Protein AF-A0A6A6VXD1-F1 (afdb_monomer)

Sequence (154 aa):
MGCILSEAVTWIMLGSKGIKQFRRLRSRAHVMSPTRSSSIIGGLTPSSLVGHMFHDGEKVSRLVILWHQHLRGIMQVCDTVTIRILDIVDMSLLVDMKSRISAQELLKRMDHAIGEPEHDDDVTLGAYDELESLLEEDQSENSDTEEFIVIDIE

Nearest PDB structures (foldseek):
  7e5b-assembly2_C  TM=2.463E-01  e=9.471E+00  Homo sapiens
  8vwj-assembly1_g  TM=1.627E-01  e=8.949E+00  Autographa californica multiple nucleopolyhedrovirus

Organism: NCBI:txid470096

Mean predicted aligned error: 14.57 Å

Structure (mmCIF, N/CA/C/O backbone):
data_AF-A0A6A6VXD1-F1
#
_entry.id   AF-A0A6A6VXD1-F1
#
loop_
_atom_site.group_PDB
_atom_site.id
_atom_site.type_symbol
_atom_site.label_atom_id
_atom_site.label_alt_id
_atom_site.label_comp_id
_atom_site.label_asym_id
_atom_site.label_entity_id
_atom_site.label_seq_id
_atom_site.pdbx_PDB_ins_code
_atom_site.Cartn_x
_atom_site.Cartn_y
_atom_site.Cartn_z
_atom_site.occupancy
_atom_site.B_iso_or_equiv
_atom_site.auth_seq_id
_atom_site.auth_comp_id
_atom_site.auth_asym_id
_atom_site.auth_atom_id
_atom_site.pdbx_PDB_model_num
ATOM 1 N N . MET A 1 1 ? 5.564 5.614 -6.002 1.00 74.62 1 MET A N 1
ATOM 2 C CA . MET A 1 1 ? 4.244 5.794 -5.359 1.00 74.62 1 MET A CA 1
ATOM 3 C C . MET A 1 1 ? 3.667 4.492 -4.822 1.00 74.62 1 MET A C 1
ATOM 5 O O . MET A 1 1 ? 3.492 4.428 -3.616 1.00 74.62 1 MET A O 1
ATOM 9 N N . GLY A 1 2 ? 3.476 3.440 -5.637 1.00 83.69 2 GLY A N 1
ATOM 10 C CA . GLY A 1 2 ? 2.920 2.156 -5.162 1.00 83.69 2 GLY A CA 1
ATOM 11 C C . GLY A 1 2 ? 3.587 1.597 -3.896 1.00 83.69 2 GLY A C 1
ATOM 12 O O . GLY A 1 2 ? 2.889 1.247 -2.953 1.00 83.69 2 GLY A O 1
ATOM 13 N N . CYS A 1 3 ? 4.925 1.628 -3.808 1.00 84.06 3 CYS A N 1
ATOM 14 C CA . CYS A 1 3 ? 5.652 1.172 -2.614 1.00 84.06 3 CYS A CA 1
ATOM 15 C C . CYS A 1 3 ? 5.308 1.933 -1.331 1.00 84.06 3 CYS A C 1
ATOM 17 O O . CYS A 1 3 ? 5.174 1.321 -0.278 1.00 84.06 3 CYS A O 1
ATOM 19 N N . ILE A 1 4 ? 5.176 3.256 -1.428 1.00 87.75 4 ILE A N 1
ATOM 20 C CA . ILE A 1 4 ? 4.909 4.122 -0.275 1.00 87.75 4 ILE A CA 1
ATOM 21 C C . ILE A 1 4 ? 3.481 3.889 0.207 1.00 87.75 4 ILE A C 1
ATOM 23 O O . ILE A 1 4 ? 3.272 3.667 1.391 1.00 87.75 4 ILE A O 1
ATOM 27 N N . LEU A 1 5 ? 2.516 3.859 -0.716 1.00 91.50 5 LEU A N 1
ATOM 28 C CA . LEU A 1 5 ? 1.114 3.622 -0.372 1.00 91.50 5 LEU A CA 1
ATOM 29 C C . LEU A 1 5 ? 0.891 2.210 0.185 1.00 91.50 5 LEU A C 1
ATOM 31 O O . LEU A 1 5 ? 0.137 2.042 1.130 1.00 91.50 5 LEU A O 1
ATOM 35 N N . SER A 1 6 ? 1.612 1.208 -0.319 1.00 91.81 6 SER A N 1
ATOM 36 C CA . SER A 1 6 ? 1.540 -0.157 0.227 1.00 91.81 6 SER A CA 1
ATOM 37 C C . SER A 1 6 ? 2.118 -0.247 1.640 1.00 91.81 6 SER A C 1
ATOM 39 O O . SER A 1 6 ? 1.597 -0.983 2.476 1.00 91.81 6 SER A O 1
ATOM 41 N N . GLU A 1 7 ? 3.185 0.508 1.934 1.00 92.56 7 GLU A N 1
ATOM 42 C CA . GLU A 1 7 ? 3.668 0.664 3.309 1.00 92.56 7 GLU A CA 1
ATOM 43 C C . GLU A 1 7 ? 2.642 1.415 4.165 1.00 92.56 7 GLU A C 1
ATOM 45 O O . GLU A 1 7 ? 2.321 0.937 5.242 1.00 92.56 7 GLU A O 1
ATOM 50 N N . ALA A 1 8 ? 2.060 2.516 3.689 1.00 93.50 8 ALA A N 1
ATOM 51 C CA . ALA A 1 8 ? 1.039 3.250 4.437 1.00 93.50 8 ALA A CA 1
ATOM 52 C C . ALA A 1 8 ? -0.158 2.359 4.809 1.00 93.50 8 ALA A C 1
ATOM 54 O O . ALA A 1 8 ? -0.476 2.241 5.990 1.00 93.50 8 ALA A O 1
ATOM 55 N N . VAL A 1 9 ? -0.742 1.644 3.840 1.00 93.69 9 VAL A N 1
ATOM 56 C CA . VAL A 1 9 ? -1.842 0.695 4.089 1.00 93.69 9 VAL A CA 1
ATOM 57 C C . VAL A 1 9 ? -1.408 -0.393 5.073 1.00 93.69 9 VAL A C 1
ATOM 59 O O . VAL A 1 9 ? -2.112 -0.683 6.033 1.00 93.69 9 VAL A O 1
ATOM 62 N N . THR A 1 10 ? -0.210 -0.961 4.904 1.00 94.56 10 THR A N 1
ATOM 63 C CA . THR A 1 10 ? 0.301 -1.972 5.844 1.00 94.56 10 THR A CA 1
ATOM 64 C C . THR A 1 10 ? 0.432 -1.421 7.267 1.00 94.56 10 THR A C 1
ATOM 66 O O . THR A 1 10 ? 0.145 -2.137 8.225 1.00 94.56 10 THR A O 1
ATOM 69 N N . TRP A 1 11 ? 0.886 -0.177 7.428 1.00 94.94 11 TRP A N 1
ATOM 70 C CA . TRP A 1 11 ? 1.001 0.453 8.741 1.00 94.94 11 TRP A CA 1
ATOM 71 C C . TRP A 1 11 ? -0.369 0.691 9.370 1.00 94.94 11 TRP A C 1
ATOM 73 O O . TRP A 1 11 ? -0.542 0.352 10.536 1.00 94.94 11 TRP A O 1
ATOM 83 N N . ILE A 1 12 ? -1.328 1.220 8.605 1.00 92.81 12 ILE A N 1
ATOM 84 C CA . ILE A 1 12 ? -2.699 1.459 9.077 1.00 92.81 12 ILE A CA 1
ATOM 85 C C . ILE A 1 12 ? -3.311 0.156 9.603 1.00 92.81 12 ILE A C 1
ATOM 87 O O . ILE A 1 12 ? -3.861 0.125 10.697 1.00 92.81 12 ILE A O 1
ATOM 91 N N . MET A 1 13 ? -3.137 -0.944 8.869 1.00 91.50 13 MET A N 1
ATOM 92 C CA . MET A 1 13 ? -3.787 -2.213 9.195 1.00 91.50 13 MET A CA 1
ATOM 93 C C . MET A 1 13 ? -3.075 -3.060 10.252 1.00 91.50 13 MET A C 1
ATOM 95 O O . MET A 1 13 ? -3.711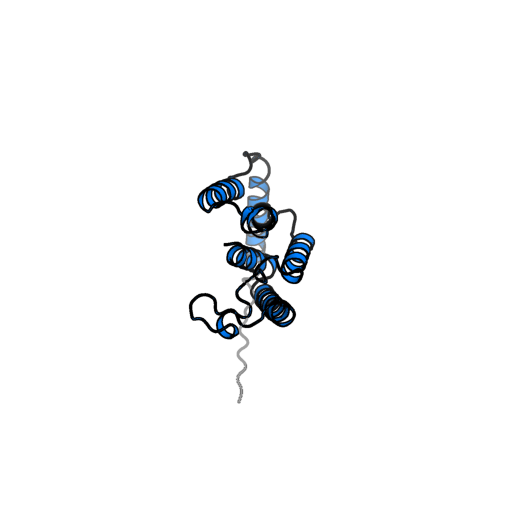 -3.733 11.056 1.00 91.50 13 MET A O 1
ATOM 99 N N . LEU A 1 14 ? -1.744 -3.116 10.200 1.00 93.31 14 LEU A N 1
ATOM 100 C CA . LEU A 1 14 ? -0.939 -4.089 10.951 1.00 93.31 14 LEU A CA 1
ATOM 101 C C . LEU A 1 14 ? 0.119 -3.425 11.845 1.00 93.31 14 LEU A C 1
ATOM 103 O O . LEU A 1 14 ? 0.922 -4.109 12.498 1.00 93.31 14 LEU A O 1
ATOM 107 N N . GLY A 1 15 ? 0.169 -2.093 11.847 1.00 93.62 15 GLY A N 1
ATOM 108 C CA . GLY A 1 15 ? 1.110 -1.298 12.619 1.00 93.62 15 GLY A CA 1
ATOM 109 C C . GLY A 1 15 ? 2.578 -1.593 12.303 1.00 93.62 15 GLY A C 1
ATOM 110 O O . GLY A 1 15 ? 2.975 -2.103 11.248 1.00 93.62 15 GLY A O 1
ATOM 111 N N . SER A 1 16 ? 3.430 -1.294 13.281 1.00 94.75 16 SER A N 1
ATOM 112 C CA . SER A 1 16 ? 4.885 -1.423 13.150 1.00 94.75 16 SER A CA 1
ATOM 113 C C . SER A 1 16 ? 5.361 -2.861 12.920 1.00 94.75 16 SER A C 1
ATOM 115 O O . SER A 1 16 ? 6.356 -3.085 12.220 1.00 94.75 16 SER A O 1
ATOM 117 N N . LYS A 1 17 ? 4.655 -3.851 13.482 1.00 94.75 17 LYS A N 1
ATOM 118 C CA . LYS A 1 17 ? 4.952 -5.274 13.272 1.00 94.75 17 LYS A CA 1
ATOM 119 C C . LYS A 1 17 ? 4.695 -5.666 11.816 1.00 94.75 17 LYS A C 1
ATOM 121 O O . LYS A 1 17 ? 5.576 -6.283 11.211 1.00 94.75 17 LYS A O 1
ATOM 126 N N . GLY A 1 18 ? 3.568 -5.238 11.243 1.00 94.12 18 GLY A N 1
ATOM 127 C CA . GLY A 1 18 ? 3.239 -5.443 9.832 1.00 94.12 18 GLY A CA 1
ATOM 128 C C . GLY A 1 18 ? 4.294 -4.881 8.887 1.00 94.12 18 GLY A C 1
ATOM 129 O O . GLY A 1 18 ? 4.779 -5.593 8.011 1.00 94.12 18 GLY A O 1
ATOM 130 N N . ILE A 1 19 ? 4.759 -3.649 9.122 1.00 94.00 19 ILE A N 1
ATOM 131 C CA . ILE A 1 19 ? 5.825 -3.050 8.298 1.00 94.00 19 ILE A CA 1
ATOM 132 C C . ILE A 1 19 ? 7.116 -3.860 8.329 1.00 94.00 19 ILE A C 1
ATOM 134 O O . ILE A 1 19 ? 7.734 -4.082 7.284 1.00 94.00 19 ILE A O 1
ATOM 138 N N . LYS A 1 20 ? 7.541 -4.330 9.507 1.00 93.31 20 LYS A N 1
ATOM 139 C CA . LYS A 1 20 ? 8.748 -5.164 9.617 1.00 93.31 20 LYS A CA 1
ATOM 140 C C . LYS A 1 20 ? 8.600 -6.455 8.809 1.00 93.31 20 LYS A C 1
ATOM 142 O O . LYS A 1 20 ? 9.547 -6.858 8.133 1.00 93.31 20 LYS A O 1
ATOM 147 N N . GLN A 1 21 ? 7.430 -7.090 8.860 1.00 92.75 21 GLN A N 1
ATOM 148 C CA . GLN A 1 21 ? 7.138 -8.299 8.086 1.00 92.75 21 GLN A CA 1
ATOM 149 C C . GLN A 1 21 ? 7.124 -8.013 6.582 1.00 92.75 21 GLN A C 1
ATOM 151 O O . GLN A 1 21 ? 7.813 -8.700 5.826 1.00 92.75 21 GLN A O 1
ATOM 156 N N . PHE A 1 22 ? 6.438 -6.951 6.161 1.00 90.56 22 PHE A N 1
ATOM 157 C CA . PHE A 1 22 ? 6.352 -6.557 4.761 1.00 90.56 22 PHE A CA 1
ATOM 158 C C . PHE A 1 22 ? 7.724 -6.239 4.161 1.00 90.56 22 PHE A C 1
ATOM 160 O O . PHE A 1 22 ? 8.076 -6.740 3.092 1.00 90.56 22 PHE A O 1
ATOM 167 N N . ARG A 1 23 ? 8.559 -5.475 4.877 1.00 88.94 23 ARG A N 1
ATOM 168 C CA . ARG A 1 23 ? 9.936 -5.170 4.453 1.00 88.94 23 ARG A CA 1
ATOM 169 C C . ARG A 1 23 ? 10.783 -6.434 4.307 1.00 88.94 23 ARG A C 1
ATOM 171 O O . ARG A 1 23 ? 11.451 -6.592 3.290 1.00 88.94 23 ARG A O 1
ATOM 178 N N . ARG A 1 24 ? 10.703 -7.374 5.259 1.00 87.69 24 ARG A N 1
ATOM 179 C CA . ARG A 1 24 ? 11.399 -8.674 5.158 1.00 87.69 24 ARG A CA 1
ATOM 180 C C . ARG A 1 24 ? 10.934 -9.477 3.945 1.00 87.69 24 ARG A C 1
ATOM 182 O O . ARG A 1 24 ? 11.762 -10.038 3.230 1.00 87.69 24 ARG A O 1
ATOM 189 N N . LEU A 1 25 ? 9.626 -9.528 3.705 1.00 86.00 25 LEU A N 1
ATOM 190 C CA . LEU A 1 25 ? 9.041 -10.222 2.560 1.00 86.00 25 LEU A CA 1
ATOM 191 C C . LEU A 1 25 ? 9.542 -9.629 1.236 1.00 86.00 25 LEU A C 1
ATOM 193 O O . LEU A 1 25 ? 9.951 -10.380 0.351 1.00 86.00 25 LEU A O 1
ATOM 197 N N . ARG A 1 26 ? 9.613 -8.300 1.128 1.00 80.69 26 ARG A N 1
ATOM 198 C CA . ARG A 1 26 ? 10.175 -7.612 -0.046 1.00 80.69 26 ARG A CA 1
ATOM 199 C C . ARG A 1 26 ? 11.660 -7.900 -0.252 1.00 80.69 26 ARG A C 1
ATOM 201 O O . ARG A 1 26 ? 12.084 -8.132 -1.381 1.00 80.69 26 ARG A O 1
ATOM 208 N N . SER A 1 27 ? 12.457 -7.916 0.816 1.00 79.00 27 SER A N 1
ATOM 209 C CA . SER A 1 27 ? 13.874 -8.287 0.718 1.00 79.00 27 SER A CA 1
ATOM 210 C C . SER A 1 27 ? 14.035 -9.716 0.192 1.00 79.00 27 SER A C 1
ATOM 212 O O . SER A 1 27 ? 14.853 -9.955 -0.693 1.00 79.00 27 SER A O 1
ATOM 214 N N . ARG A 1 28 ? 13.208 -10.660 0.664 1.00 76.56 28 ARG A N 1
ATOM 215 C CA . ARG A 1 28 ? 13.218 -12.054 0.183 1.00 76.56 28 ARG A CA 1
ATOM 216 C C . ARG A 1 28 ? 12.782 -12.169 -1.275 1.00 76.56 28 ARG A C 1
ATOM 218 O O . ARG A 1 28 ? 13.428 -12.877 -2.039 1.00 76.56 28 ARG A O 1
ATOM 225 N N . ALA A 1 29 ? 11.736 -11.444 -1.667 1.00 70.75 29 ALA A N 1
ATOM 226 C CA . ALA A 1 29 ? 11.287 -11.369 -3.053 1.00 70.75 29 ALA A CA 1
ATOM 227 C C . ALA A 1 29 ? 12.409 -10.964 -4.014 1.00 70.75 29 ALA A C 1
ATOM 229 O O . ALA A 1 29 ? 12.524 -11.522 -5.101 1.00 70.75 29 ALA A O 1
ATOM 230 N N . HIS A 1 30 ? 13.243 -10.014 -3.593 1.00 66.25 30 HIS A N 1
ATOM 231 C CA . HIS A 1 30 ?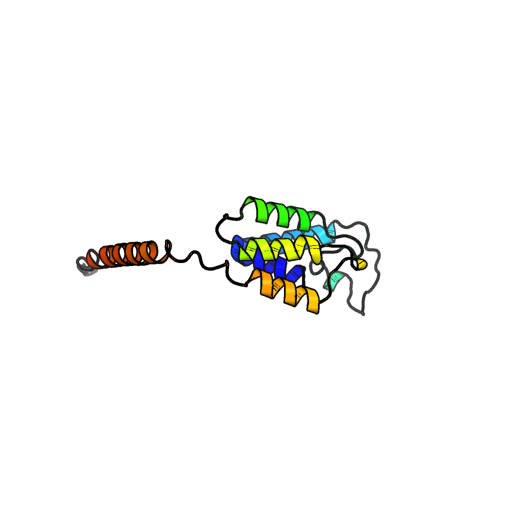 14.356 -9.528 -4.395 1.00 66.25 30 HIS A CA 1
ATOM 232 C C . HIS A 1 30 ? 15.485 -10.563 -4.525 1.00 66.25 30 HIS A C 1
ATOM 234 O O . HIS A 1 30 ? 16.078 -10.681 -5.591 1.00 66.25 30 HIS A O 1
ATOM 240 N N . VAL A 1 31 ? 15.780 -11.325 -3.467 1.00 64.31 31 VAL A N 1
ATOM 241 C CA . VAL A 1 31 ? 16.806 -12.389 -3.494 1.00 64.31 31 VAL A CA 1
ATOM 242 C C . VAL A 1 31 ? 16.382 -13.566 -4.378 1.00 64.31 31 VAL A C 1
ATOM 244 O O . VAL A 1 31 ? 17.222 -14.205 -4.998 1.00 64.31 31 VAL A O 1
ATOM 247 N N . MET A 1 32 ? 15.082 -13.851 -4.450 1.00 59.59 32 MET A N 1
ATOM 248 C CA . MET A 1 32 ? 14.550 -15.003 -5.184 1.00 59.59 32 MET A CA 1
ATOM 249 C C . MET A 1 32 ? 14.268 -14.726 -6.669 1.00 59.59 32 MET A C 1
ATOM 251 O O . MET A 1 32 ? 13.806 -15.631 -7.360 1.00 59.59 32 MET A O 1
ATOM 255 N N . SER A 1 33 ? 14.507 -13.507 -7.168 1.00 59.34 33 SER A N 1
ATOM 256 C CA . SER A 1 33 ? 14.239 -13.175 -8.571 1.00 59.34 33 SER A CA 1
ATOM 257 C C . SER A 1 33 ? 15.384 -13.643 -9.488 1.00 59.34 33 SER A C 1
ATOM 259 O O . SER A 1 33 ? 16.506 -13.153 -9.344 1.00 59.34 33 SER A O 1
ATOM 261 N N . PRO A 1 34 ? 15.136 -14.557 -10.447 1.00 52.97 34 PRO A N 1
ATOM 262 C CA . PRO A 1 34 ? 16.174 -15.127 -11.311 1.00 52.97 34 PRO A CA 1
ATOM 263 C C . PRO A 1 34 ? 16.677 -14.173 -12.412 1.00 52.97 34 PRO A C 1
ATOM 265 O O . PRO A 1 34 ? 17.612 -14.514 -13.131 1.00 52.97 34 PRO A O 1
ATOM 268 N N . THR A 1 35 ? 16.078 -12.989 -12.578 1.00 53.28 35 THR A N 1
ATOM 269 C CA . THR A 1 35 ? 16.268 -12.120 -13.757 1.00 53.28 35 THR A CA 1
ATOM 270 C C . THR A 1 35 ? 17.288 -10.991 -13.604 1.00 53.28 35 THR A C 1
ATOM 272 O O . THR A 1 35 ? 17.416 -10.175 -14.515 1.00 53.28 35 THR A O 1
ATOM 275 N N . ARG A 1 36 ? 18.074 -10.916 -12.521 1.00 53.44 36 ARG A N 1
ATOM 276 C CA . ARG A 1 36 ? 19.080 -9.843 -12.378 1.00 53.44 36 ARG A CA 1
ATOM 277 C C . ARG A 1 36 ? 20.518 -10.329 -12.518 1.00 53.44 36 ARG A C 1
ATOM 279 O O . ARG A 1 36 ? 21.258 -10.441 -11.546 1.00 53.44 36 ARG A O 1
ATOM 286 N N . SER A 1 37 ? 20.909 -10.491 -13.784 1.00 45.62 37 SER A N 1
ATOM 287 C CA . SER A 1 37 ? 22.247 -10.112 -14.250 1.00 45.62 37 SER A CA 1
ATOM 288 C C . SER A 1 37 ? 22.521 -8.643 -13.917 1.00 45.62 37 SER A C 1
ATOM 290 O O . SER A 1 37 ? 21.623 -7.803 -13.914 1.00 45.62 37 SER A O 1
ATOM 292 N N . SER A 1 38 ? 23.783 -8.356 -13.634 1.00 44.81 38 SER A N 1
ATOM 293 C CA . SER A 1 38 ? 24.384 -7.113 -13.151 1.00 44.81 38 SER A CA 1
ATOM 294 C C . SER A 1 38 ? 24.191 -5.873 -14.044 1.00 44.81 38 SER A C 1
ATOM 296 O O . SER A 1 38 ? 25.166 -5.280 -14.497 1.00 44.81 38 SER A O 1
ATOM 298 N N . SER A 1 39 ? 22.965 -5.430 -14.313 1.00 45.12 39 SER A N 1
ATOM 299 C CA . SER A 1 39 ? 22.726 -4.144 -14.978 1.00 45.12 39 SER A CA 1
ATOM 300 C C . SER A 1 39 ? 22.627 -3.025 -13.937 1.00 45.12 39 SER A C 1
ATOM 302 O O . SER A 1 39 ? 21.637 -2.912 -13.212 1.00 45.12 39 SER A O 1
ATOM 304 N N . ILE A 1 40 ? 23.688 -2.218 -13.857 1.00 45.66 40 ILE A N 1
ATOM 305 C CA . ILE A 1 40 ? 23.780 -0.995 -13.052 1.00 45.66 40 ILE A CA 1
ATOM 306 C C . ILE A 1 40 ? 22.727 -0.002 -13.562 1.00 45.66 40 ILE A C 1
ATOM 308 O O . ILE A 1 40 ? 22.858 0.538 -14.658 1.00 45.66 40 ILE A O 1
ATOM 312 N N . ILE A 1 41 ? 21.689 0.261 -12.769 1.00 50.22 41 ILE A N 1
ATOM 313 C CA . ILE A 1 41 ? 20.767 1.372 -13.023 1.00 50.22 41 ILE A CA 1
ATOM 314 C C . ILE A 1 41 ? 21.335 2.593 -12.289 1.00 50.22 41 ILE A C 1
ATOM 316 O O . ILE A 1 41 ? 21.320 2.642 -11.062 1.00 50.22 41 ILE A O 1
ATOM 320 N N . GLY A 1 42 ? 21.865 3.566 -13.035 1.00 48.25 42 GLY A N 1
ATOM 321 C CA . GLY A 1 42 ? 22.204 4.894 -12.501 1.00 48.25 42 GLY A CA 1
ATOM 322 C C . GLY A 1 42 ? 23.380 4.953 -11.516 1.00 48.25 42 GLY A C 1
ATOM 323 O O . GLY A 1 42 ? 23.343 5.747 -10.585 1.00 48.25 42 GLY A O 1
ATOM 324 N N . GLY A 1 43 ? 24.408 4.115 -11.681 1.00 44.91 43 GLY A N 1
ATOM 325 C CA . GLY A 1 43 ? 25.626 4.157 -10.851 1.00 44.91 43 GLY A CA 1
ATOM 326 C C . GLY A 1 43 ? 25.485 3.567 -9.441 1.00 44.91 43 GLY A C 1
ATOM 327 O O . GLY A 1 43 ? 26.473 3.475 -8.719 1.00 44.91 43 GLY A O 1
ATOM 328 N N . LEU A 1 44 ? 24.290 3.112 -9.057 1.00 46.47 44 LEU A N 1
ATOM 329 C CA . LEU A 1 44 ? 24.065 2.385 -7.811 1.00 46.47 44 LEU A CA 1
ATOM 330 C C . LEU A 1 44 ? 24.314 0.895 -8.046 1.00 46.47 44 LEU A C 1
ATOM 332 O O . LEU A 1 44 ? 23.762 0.286 -8.967 1.00 46.47 44 LEU A O 1
ATOM 336 N N . THR A 1 45 ? 25.161 0.291 -7.213 1.00 45.66 45 THR A N 1
ATOM 337 C CA . THR A 1 45 ? 25.377 -1.156 -7.258 1.00 45.66 45 THR A CA 1
ATOM 338 C C . THR A 1 45 ? 24.052 -1.878 -6.968 1.00 45.66 45 THR A C 1
ATOM 340 O O . THR A 1 45 ? 23.261 -1.401 -6.146 1.00 45.66 45 THR A O 1
ATOM 343 N N . PRO A 1 46 ? 23.790 -3.049 -7.581 1.00 51.06 46 PRO A N 1
ATOM 344 C CA . PRO A 1 46 ? 22.574 -3.829 -7.327 1.00 51.06 46 PRO A CA 1
ATOM 345 C C . PRO A 1 46 ? 22.331 -4.098 -5.835 1.00 51.06 46 PRO A C 1
ATOM 347 O O . PRO A 1 46 ? 21.184 -4.205 -5.415 1.00 51.06 46 PRO A O 1
ATOM 350 N N . SER A 1 47 ? 23.404 -4.128 -5.033 1.00 49.81 47 SER A N 1
ATOM 351 C CA . SER A 1 47 ? 23.375 -4.294 -3.578 1.00 49.81 47 SER A CA 1
ATOM 352 C C . SER A 1 47 ? 22.696 -3.141 -2.823 1.00 49.81 47 SER A C 1
ATOM 354 O O . SER A 1 47 ? 22.176 -3.375 -1.737 1.00 49.81 47 SER A O 1
ATOM 356 N N . SER A 1 48 ? 22.669 -1.919 -3.369 1.00 48.38 48 SER A N 1
ATOM 357 C CA . SER A 1 48 ? 22.064 -0.744 -2.716 1.00 48.38 48 SER A CA 1
ATOM 358 C C . SER A 1 48 ? 20.557 -0.605 -2.976 1.00 48.38 48 SER A C 1
ATOM 360 O O . SER A 1 48 ? 19.894 0.186 -2.311 1.00 48.38 48 SER A O 1
ATOM 362 N N . LEU A 1 49 ? 20.006 -1.343 -3.945 1.00 52.75 49 LEU A N 1
ATOM 363 C CA . LEU A 1 49 ? 18.585 -1.298 -4.333 1.00 52.75 49 LEU A CA 1
ATOM 364 C C . LEU A 1 49 ? 17.802 -2.545 -3.884 1.00 52.75 49 LEU A C 1
ATOM 366 O O . LEU A 1 49 ? 16.585 -2.621 -4.089 1.00 52.75 49 LEU A O 1
ATOM 370 N N . VAL A 1 50 ? 18.480 -3.504 -3.242 1.00 53.19 50 VAL A N 1
ATOM 371 C CA . VAL A 1 50 ? 17.885 -4.748 -2.734 1.00 53.19 50 VAL A CA 1
ATOM 372 C C . VAL A 1 50 ? 16.735 -4.426 -1.780 1.00 53.19 50 VAL A C 1
ATOM 374 O O . VAL A 1 50 ? 16.915 -3.793 -0.746 1.00 53.19 50 VAL A O 1
ATOM 377 N N . GLY A 1 51 ? 15.527 -4.874 -2.128 1.00 54.47 51 GLY A N 1
ATOM 378 C CA . GLY A 1 51 ? 14.323 -4.707 -1.304 1.00 54.47 51 GLY A CA 1
ATOM 379 C C . GLY A 1 51 ? 13.577 -3.376 -1.474 1.00 54.47 51 GLY A C 1
ATOM 380 O O . GLY A 1 51 ? 12.482 -3.224 -0.920 1.00 54.47 51 GLY A O 1
ATOM 381 N N . HIS A 1 52 ? 14.094 -2.432 -2.268 1.00 58.31 52 HIS A N 1
ATOM 382 C CA . HIS A 1 52 ? 13.440 -1.137 -2.498 1.00 58.31 52 HIS A CA 1
ATOM 383 C C . HIS A 1 52 ? 12.435 -1.143 -3.661 1.00 58.31 52 HIS A C 1
ATOM 385 O O . HIS A 1 52 ? 11.515 -0.324 -3.670 1.00 58.31 52 HIS A O 1
ATOM 391 N N . MET A 1 53 ? 12.551 -2.084 -4.604 1.00 64.69 53 MET A N 1
ATOM 392 C CA . MET A 1 53 ? 11.661 -2.174 -5.767 1.00 64.69 53 MET A CA 1
ATOM 393 C C . MET A 1 53 ? 10.649 -3.317 -5.636 1.00 64.69 53 MET A C 1
ATOM 395 O O . MET A 1 53 ? 10.998 -4.441 -5.289 1.00 64.69 53 MET A O 1
ATOM 399 N N . PHE A 1 54 ? 9.386 -3.024 -5.959 1.00 70.31 54 PHE A N 1
ATOM 400 C CA . PHE A 1 54 ? 8.310 -4.018 -6.091 1.00 70.31 54 PHE A CA 1
ATOM 401 C C . PHE A 1 54 ? 8.317 -4.758 -7.416 1.00 70.31 54 PHE A C 1
ATOM 403 O O . PHE A 1 54 ? 7.579 -5.726 -7.571 1.00 70.31 54 PHE A O 1
ATOM 410 N N . HIS A 1 55 ? 9.139 -4.301 -8.354 1.00 67.25 55 HIS A N 1
ATOM 411 C CA . HIS A 1 55 ? 9.282 -4.901 -9.662 1.00 67.25 55 HIS A CA 1
ATOM 412 C C . HIS A 1 55 ? 10.677 -5.499 -9.802 1.00 67.25 55 HIS A C 1
ATOM 414 O O . HIS A 1 55 ? 11.657 -4.892 -9.364 1.00 67.25 55 HIS A O 1
ATOM 420 N N . ASP A 1 56 ? 10.773 -6.645 -10.466 1.00 64.06 56 ASP A N 1
ATOM 421 C CA . ASP A 1 56 ? 12.053 -7.216 -10.912 1.00 64.06 56 ASP A CA 1
ATOM 422 C C . ASP A 1 56 ? 12.661 -6.458 -12.112 1.00 64.06 56 ASP A C 1
ATOM 424 O O . ASP A 1 56 ? 13.804 -6.689 -12.503 1.00 64.06 56 ASP A O 1
ATOM 428 N N . GLY A 1 57 ? 11.945 -5.459 -12.624 1.00 55.97 57 GLY A N 1
ATOM 429 C CA . GLY A 1 57 ? 12.279 -4.693 -13.822 1.00 55.97 57 GLY A CA 1
ATOM 430 C C . GLY A 1 57 ? 11.166 -4.771 -14.861 1.00 55.97 57 GLY A C 1
ATOM 431 O O . GLY A 1 57 ? 11.040 -3.849 -15.659 1.00 55.97 57 GLY A O 1
ATOM 432 N N . GLU A 1 58 ? 10.317 -5.798 -14.784 1.00 61.16 58 GLU A N 1
ATOM 433 C CA . GLU A 1 58 ? 9.249 -6.033 -15.755 1.00 61.16 58 GLU A CA 1
ATOM 434 C 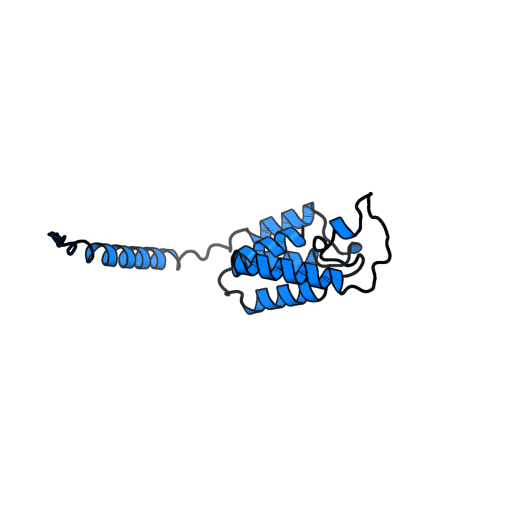C . GLU A 1 58 ? 7.906 -6.295 -15.062 1.00 61.16 58 GLU A C 1
ATOM 436 O O . GLU A 1 58 ? 6.919 -5.640 -15.386 1.00 61.16 58 GLU A O 1
ATOM 441 N N . LYS A 1 59 ? 7.874 -7.151 -14.031 1.00 70.75 59 LYS A N 1
ATOM 442 C CA . LYS A 1 59 ? 6.640 -7.569 -13.346 1.00 70.75 59 LYS A CA 1
ATOM 443 C C . LYS A 1 59 ? 6.673 -7.254 -11.859 1.00 70.75 59 LYS A C 1
ATOM 445 O O . LYS A 1 59 ? 7.734 -7.195 -11.240 1.00 70.75 59 LYS A O 1
ATOM 450 N N . VAL A 1 60 ? 5.495 -7.035 -11.271 1.00 78.00 60 VAL A N 1
ATOM 451 C CA . VAL A 1 60 ? 5.357 -6.932 -9.810 1.00 78.00 60 VAL A CA 1
ATOM 452 C C . VAL A 1 60 ? 5.708 -8.275 -9.180 1.00 78.00 60 VAL A C 1
ATOM 454 O O . VAL A 1 60 ? 5.284 -9.329 -9.654 1.00 78.00 60 VAL A O 1
ATOM 457 N N . SER A 1 61 ? 6.454 -8.246 -8.080 1.00 81.69 61 SER A N 1
ATOM 458 C CA . SER A 1 61 ? 6.747 -9.446 -7.311 1.00 81.69 61 SER A CA 1
ATOM 459 C C . SER A 1 61 ? 5.461 -10.111 -6.823 1.00 81.69 61 SER A C 1
ATOM 461 O O . SER A 1 61 ? 4.649 -9.499 -6.128 1.00 81.69 61 SER A O 1
ATOM 463 N N . ARG A 1 62 ? 5.333 -11.416 -7.084 1.00 83.31 62 ARG A N 1
ATOM 464 C CA . ARG A 1 62 ? 4.224 -12.239 -6.585 1.00 83.31 62 ARG A CA 1
ATOM 465 C C . ARG A 1 62 ? 4.028 -12.118 -5.072 1.00 83.31 62 ARG A C 1
ATOM 467 O O . ARG A 1 62 ? 2.897 -12.157 -4.606 1.00 83.31 62 ARG A O 1
ATOM 474 N N . LEU A 1 63 ? 5.106 -11.957 -4.303 1.00 85.12 63 LEU A N 1
ATOM 475 C CA . LEU A 1 63 ? 5.008 -11.820 -2.850 1.00 85.12 63 LEU A CA 1
ATOM 476 C C . LEU A 1 63 ? 4.326 -10.508 -2.434 1.00 85.12 63 LEU A C 1
ATOM 478 O O . LEU A 1 63 ? 3.587 -10.508 -1.456 1.00 85.12 63 LEU A O 1
ATOM 482 N N . VAL A 1 64 ? 4.518 -9.418 -3.185 1.00 86.50 64 VAL A N 1
ATOM 483 C CA . VAL A 1 64 ? 3.810 -8.147 -2.946 1.00 86.50 64 VAL A CA 1
ATOM 484 C C . VAL A 1 64 ? 2.316 -8.315 -3.225 1.00 86.50 64 VAL A C 1
ATOM 486 O O . VAL A 1 64 ? 1.500 -7.908 -2.407 1.00 86.50 64 VAL A O 1
ATOM 489 N N . ILE A 1 65 ? 1.959 -9.005 -4.312 1.00 87.81 65 ILE A N 1
ATOM 490 C CA . ILE A 1 65 ? 0.557 -9.311 -4.644 1.00 87.81 65 ILE A CA 1
ATOM 491 C C . ILE A 1 65 ? -0.098 -10.142 -3.530 1.00 87.81 65 ILE A C 1
ATOM 493 O O . ILE A 1 65 ? -1.185 -9.811 -3.065 1.00 87.81 65 ILE A O 1
ATOM 497 N N . LEU A 1 66 ? 0.576 -11.196 -3.059 1.00 90.50 66 LEU A N 1
ATOM 498 C CA . LEU A 1 66 ? 0.076 -12.031 -1.960 1.00 90.50 66 LEU A CA 1
ATOM 499 C C . LEU A 1 66 ? -0.079 -11.238 -0.656 1.00 90.50 66 LEU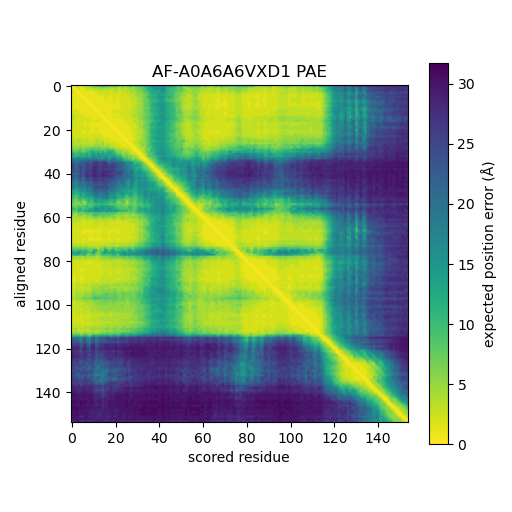 A C 1
ATOM 501 O O . LEU A 1 66 ? -1.023 -11.471 0.093 1.00 90.50 66 LEU A O 1
ATOM 505 N N . TRP A 1 67 ? 0.821 -10.288 -0.388 1.00 93.00 67 TRP A N 1
ATOM 506 C CA . TRP A 1 67 ? 0.692 -9.404 0.768 1.00 93.00 67 TRP A CA 1
ATOM 507 C C . TRP A 1 67 ? -0.563 -8.535 0.673 1.00 93.00 67 TRP A C 1
ATOM 509 O O . TRP A 1 67 ? -1.296 -8.415 1.646 1.00 93.00 67 TRP A O 1
ATOM 519 N N . HIS A 1 68 ? -0.863 -7.986 -0.502 1.00 92.94 68 HIS A N 1
ATOM 520 C CA . HIS A 1 68 ? -2.061 -7.169 -0.708 1.00 92.94 68 HIS A CA 1
ATOM 521 C C . HIS A 1 68 ? -3.344 -7.991 -0.578 1.00 92.94 68 HIS A C 1
ATOM 523 O O . HIS A 1 68 ? -4.300 -7.547 0.051 1.00 92.94 68 HIS A O 1
ATOM 529 N N . GLN A 1 69 ? -3.346 -9.230 -1.074 1.00 91.94 69 GLN A N 1
ATOM 530 C CA . GLN A 1 69 ? -4.448 -10.168 -0.841 1.00 91.94 69 GLN A CA 1
ATOM 531 C C . GLN A 1 69 ? -4.632 -10.479 0.649 1.00 91.94 69 GLN A C 1
ATOM 533 O O . GLN A 1 69 ? -5.763 -10.538 1.125 1.00 91.94 69 GLN A O 1
ATOM 538 N N . HIS A 1 70 ? -3.535 -10.638 1.395 1.00 93.75 70 HIS A N 1
ATOM 539 C CA . HIS A 1 70 ? -3.596 -10.814 2.843 1.00 93.75 70 HIS A CA 1
ATOM 540 C C . HIS A 1 70 ? -4.195 -9.587 3.539 1.00 93.75 70 HIS A C 1
ATOM 542 O O . HIS A 1 70 ? -5.106 -9.756 4.343 1.00 93.75 70 HIS A O 1
ATOM 548 N N . LEU A 1 71 ? -3.743 -8.375 3.188 1.00 92.81 71 LEU A N 1
ATOM 549 C CA . LEU A 1 71 ? -4.300 -7.122 3.707 1.00 92.81 71 LEU A CA 1
ATOM 550 C C . LEU A 1 71 ? -5.807 -7.036 3.435 1.00 92.81 71 LEU A C 1
ATOM 552 O O . LEU A 1 71 ? -6.570 -6.772 4.352 1.00 92.81 71 LEU A O 1
ATOM 556 N N . ARG A 1 72 ? -6.264 -7.367 2.223 1.00 91.00 72 ARG A N 1
ATOM 557 C CA . ARG A 1 72 ? -7.704 -7.419 1.907 1.00 91.00 72 ARG A CA 1
ATOM 558 C C . ARG A 1 72 ? -8.465 -8.422 2.767 1.00 91.00 72 ARG A C 1
ATOM 560 O O . ARG A 1 72 ? -9.559 -8.119 3.221 1.00 91.00 72 ARG A O 1
ATOM 567 N N . GLY A 1 73 ? -7.888 -9.599 3.006 1.00 88.88 73 GLY A N 1
ATOM 568 C CA . GLY A 1 73 ? -8.528 -10.648 3.803 1.00 88.88 73 GLY A CA 1
ATOM 569 C C . GLY A 1 73 ? -8.716 -10.294 5.280 1.00 88.88 73 GLY A C 1
ATOM 570 O O . GLY A 1 73 ? -9.555 -10.901 5.936 1.00 88.88 73 GLY A O 1
ATOM 571 N N . ILE A 1 74 ? -7.953 -9.331 5.800 1.00 89.00 74 ILE A N 1
ATOM 572 C CA . ILE A 1 74 ? -8.045 -8.877 7.196 1.00 89.00 74 ILE A CA 1
ATOM 573 C C . ILE A 1 74 ? -8.683 -7.487 7.330 1.00 89.00 74 ILE A C 1
ATOM 575 O O . ILE A 1 74 ? -8.785 -6.967 8.439 1.00 89.00 74 ILE A O 1
ATOM 579 N N . MET A 1 75 ? -9.064 -6.856 6.216 1.00 84.44 75 MET A N 1
ATOM 580 C CA . MET A 1 75 ? -9.600 -5.500 6.212 1.00 84.44 75 MET A CA 1
ATOM 581 C C . MET A 1 75 ? -11.013 -5.496 6.780 1.00 84.44 75 MET A C 1
ATOM 583 O O . MET A 1 75 ? -11.893 -6.207 6.297 1.00 84.44 75 MET A O 1
ATOM 587 N N . GLN A 1 76 ? -11.219 -4.703 7.829 1.00 71.56 76 GLN A N 1
ATOM 588 C CA . GLN A 1 76 ? -12.549 -4.468 8.373 1.00 71.56 76 GLN A CA 1
ATOM 589 C C . GLN A 1 76 ? -13.357 -3.617 7.389 1.00 71.56 76 GLN A C 1
ATOM 591 O O . GLN A 1 76 ? -12.831 -2.688 6.779 1.00 71.56 76 GLN A O 1
ATOM 596 N N . VAL A 1 77 ? -14.648 -3.930 7.256 1.00 72.50 77 VAL A N 1
ATOM 597 C CA . VAL A 1 77 ? -15.569 -3.299 6.292 1.00 72.50 77 VAL A CA 1
ATOM 598 C C . VAL A 1 77 ? -15.717 -1.784 6.522 1.00 72.50 77 VAL A C 1
ATOM 600 O O . VAL A 1 77 ? -16.087 -1.062 5.603 1.00 72.50 77 VAL A O 1
ATOM 603 N N . CYS A 1 78 ? -15.376 -1.291 7.715 1.00 73.69 78 CYS A N 1
ATOM 604 C CA . CYS A 1 78 ? -15.557 0.105 8.106 1.00 73.69 78 CYS A CA 1
ATOM 605 C C . CYS A 1 78 ? -14.485 1.068 7.564 1.00 73.69 78 CYS A C 1
ATOM 607 O O . CYS A 1 78 ? -14.720 2.271 7.555 1.00 73.69 78 CYS A O 1
ATOM 609 N N . ASP A 1 79 ? -13.324 0.587 7.101 1.00 85.19 79 ASP A N 1
ATOM 610 C CA . ASP A 1 79 ? -12.262 1.462 6.577 1.00 85.19 79 ASP A CA 1
ATOM 611 C C . ASP A 1 79 ? -12.325 1.572 5.044 1.00 85.19 79 ASP A C 1
ATOM 613 O O . ASP A 1 79 ? -11.508 1.022 4.296 1.00 85.19 79 ASP A O 1
ATOM 617 N N . THR A 1 80 ? -13.339 2.289 4.560 1.00 87.56 80 THR A N 1
ATOM 618 C CA . THR A 1 80 ? -13.596 2.468 3.123 1.00 87.56 80 THR A CA 1
ATOM 619 C C . THR A 1 80 ? -12.493 3.246 2.414 1.00 87.56 80 THR A C 1
ATOM 621 O O . THR A 1 80 ? -12.236 3.007 1.233 1.00 87.56 80 THR A O 1
ATOM 624 N N . VAL A 1 81 ? -11.819 4.163 3.111 1.00 90.69 81 VAL A N 1
ATOM 625 C CA . VAL A 1 81 ? -10.730 4.962 2.534 1.00 90.69 81 VAL A CA 1
ATOM 626 C C . VAL A 1 81 ? -9.516 4.076 2.279 1.00 90.69 81 VAL A C 1
ATOM 628 O O . VAL A 1 81 ? -8.993 4.070 1.161 1.00 90.69 81 VAL A O 1
ATOM 631 N N . THR A 1 82 ? -9.097 3.271 3.257 1.00 91.31 82 THR A N 1
ATOM 632 C CA . THR A 1 82 ? -7.959 2.360 3.078 1.00 91.31 82 THR A CA 1
ATOM 633 C C . THR A 1 82 ? -8.257 1.290 2.027 1.00 91.31 82 THR A C 1
ATOM 635 O O . THR A 1 82 ? -7.365 0.986 1.227 1.00 91.31 82 THR A O 1
ATOM 638 N N . ILE A 1 83 ? -9.501 0.789 1.941 1.00 90.38 83 ILE A N 1
ATOM 639 C CA . ILE A 1 83 ? -9.945 -0.099 0.846 1.00 90.38 83 ILE A CA 1
ATOM 640 C C . ILE A 1 83 ? -9.704 0.571 -0.513 1.00 90.38 83 ILE A C 1
ATOM 642 O O . ILE A 1 83 ? -8.998 0.021 -1.362 1.00 90.38 83 ILE A O 1
ATOM 646 N N . ARG A 1 84 ? -10.233 1.787 -0.706 1.00 92.00 84 ARG A N 1
ATOM 647 C CA . ARG A 1 84 ? -10.114 2.528 -1.973 1.00 92.00 84 ARG A CA 1
ATOM 648 C C . ARG A 1 84 ? -8.659 2.844 -2.320 1.00 92.00 84 ARG A C 1
ATOM 650 O O . ARG A 1 84 ? -8.262 2.745 -3.482 1.00 92.00 84 ARG A O 1
ATOM 657 N N . ILE A 1 85 ? -7.835 3.197 -1.332 1.00 92.56 85 ILE A N 1
ATOM 658 C CA . ILE A 1 85 ? -6.397 3.416 -1.542 1.00 92.56 85 ILE A CA 1
ATOM 659 C C . ILE A 1 85 ? -5.729 2.121 -2.013 1.00 92.56 85 ILE A C 1
ATOM 661 O O . ILE A 1 85 ? -4.942 2.152 -2.964 1.00 92.56 85 ILE A O 1
ATOM 665 N N . LEU A 1 86 ? -6.044 0.983 -1.391 1.00 92.94 86 LEU A N 1
ATOM 666 C CA . LEU A 1 86 ? -5.488 -0.308 -1.787 1.00 92.94 86 LEU A CA 1
ATOM 667 C C . LEU A 1 86 ? -5.928 -0.709 -3.208 1.00 92.94 86 LEU A C 1
ATOM 669 O O . LEU A 1 86 ? -5.103 -1.209 -3.975 1.00 92.94 86 LEU A O 1
ATOM 673 N N . ASP A 1 87 ? -7.166 -0.399 -3.608 1.00 92.88 87 ASP A N 1
ATOM 674 C CA . ASP A 1 87 ? -7.659 -0.573 -4.986 1.00 92.88 87 ASP A CA 1
ATOM 675 C C . ASP A 1 87 ? -6.869 0.260 -5.998 1.00 92.88 87 ASP A C 1
ATOM 677 O O . ASP A 1 87 ? -6.412 -0.260 -7.021 1.00 92.88 87 ASP A O 1
ATOM 681 N N . ILE A 1 88 ? -6.644 1.544 -5.702 1.00 93.69 88 ILE A N 1
ATOM 682 C CA . ILE A 1 88 ? -5.840 2.425 -6.560 1.00 93.69 88 ILE A CA 1
ATOM 683 C C . ILE A 1 88 ? -4.437 1.841 -6.742 1.00 93.69 88 ILE A C 1
ATOM 685 O O . ILE A 1 88 ? -3.912 1.818 -7.863 1.00 93.69 88 ILE A O 1
ATOM 689 N N . VAL A 1 89 ? -3.832 1.353 -5.658 1.00 92.31 89 VAL A N 1
ATOM 690 C CA . VAL A 1 89 ? -2.498 0.754 -5.704 1.00 92.31 89 VAL A CA 1
ATOM 691 C C . VAL A 1 89 ? -2.489 -0.488 -6.590 1.00 92.31 89 VAL A C 1
ATOM 693 O O . VAL A 1 89 ? -1.683 -0.541 -7.523 1.00 92.31 89 VAL A O 1
ATOM 696 N N . ASP A 1 90 ? -3.390 -1.438 -6.357 1.00 91.00 90 ASP A N 1
ATOM 697 C CA . ASP A 1 90 ? -3.435 -2.709 -7.088 1.00 91.00 90 ASP A CA 1
ATOM 698 C C . ASP A 1 90 ? -3.730 -2.512 -8.576 1.00 91.00 90 ASP A C 1
ATOM 700 O O . ASP A 1 90 ? -3.031 -3.055 -9.432 1.00 91.00 90 ASP A O 1
ATOM 704 N N . MET A 1 91 ? -4.736 -1.698 -8.894 1.00 90.38 91 MET A N 1
ATOM 705 C CA . MET A 1 91 ? -5.241 -1.561 -10.261 1.00 90.38 91 MET A CA 1
ATOM 706 C C . MET A 1 91 ? -4.428 -0.584 -11.110 1.00 90.38 91 MET A C 1
ATOM 708 O O . MET A 1 91 ? -4.509 -0.626 -12.337 1.00 90.38 91 MET A O 1
ATOM 712 N N . SER A 1 92 ? -3.676 0.325 -10.480 1.00 88.88 92 SER A N 1
ATOM 713 C CA . SER A 1 92 ? -3.121 1.489 -11.189 1.00 88.88 92 SER A CA 1
ATOM 714 C C . SER A 1 92 ? -1.633 1.723 -10.957 1.00 88.88 92 SER A C 1
ATOM 716 O O . SER A 1 92 ? -0.993 2.396 -11.769 1.00 88.88 92 SER A O 1
ATOM 718 N N . LEU A 1 93 ? -1.063 1.196 -9.867 1.00 87.12 93 LEU A N 1
ATOM 719 C CA . LEU A 1 93 ? 0.343 1.414 -9.506 1.00 87.12 93 LEU A CA 1
ATOM 720 C C . LEU A 1 93 ? 1.163 0.119 -9.488 1.00 87.12 93 LEU A C 1
ATOM 722 O O . LEU A 1 93 ? 2.356 0.171 -9.793 1.00 87.12 93 LEU A O 1
ATOM 726 N N . LEU A 1 94 ? 0.539 -1.023 -9.186 1.00 85.31 94 LEU A N 1
ATOM 727 C CA . LEU A 1 94 ? 1.113 -2.371 -9.272 1.00 85.31 94 LEU A CA 1
ATOM 728 C C . LEU A 1 94 ? 0.820 -3.029 -10.624 1.00 85.31 94 LEU A C 1
ATOM 730 O O . LEU A 1 94 ? 0.505 -4.211 -10.720 1.00 85.31 94 LEU A O 1
ATOM 734 N N . VAL A 1 95 ? 0.968 -2.249 -11.687 1.00 81.94 95 VAL A N 1
ATOM 735 C CA . VAL A 1 95 ? 0.796 -2.697 -13.068 1.00 81.94 95 VAL A CA 1
ATOM 736 C C . VAL A 1 95 ? 2.068 -2.443 -13.871 1.00 81.94 95 VAL A C 1
ATOM 738 O O . VAL A 1 95 ? 3.003 -1.759 -13.418 1.00 81.94 95 VAL A O 1
ATOM 741 N N . ASP A 1 96 ? 2.108 -3.010 -15.074 1.00 79.88 96 ASP A N 1
ATOM 742 C CA . ASP A 1 96 ? 3.184 -2.789 -16.034 1.00 79.88 96 ASP A CA 1
ATOM 743 C C . ASP A 1 96 ? 3.399 -1.294 -16.262 1.00 79.88 96 ASP A C 1
ATOM 745 O O . ASP A 1 96 ? 2.460 -0.501 -16.258 1.00 79.88 96 ASP A O 1
ATOM 749 N N . MET A 1 97 ? 4.651 -0.892 -16.485 1.00 77.38 97 MET A N 1
ATOM 750 C CA . MET A 1 97 ? 5.031 0.523 -16.525 1.00 77.38 97 MET A CA 1
ATOM 751 C C . MET A 1 97 ? 4.234 1.346 -17.550 1.00 77.38 97 MET A C 1
ATOM 753 O O . MET A 1 97 ? 3.972 2.518 -17.301 1.00 77.38 97 MET A O 1
ATOM 757 N N . LYS A 1 98 ? 3.809 0.727 -18.659 1.00 80.81 98 LYS A N 1
ATOM 758 C CA . LYS A 1 98 ? 2.984 1.355 -19.706 1.00 80.81 98 LYS A CA 1
ATOM 759 C C . LYS A 1 98 ? 1.523 1.564 -19.297 1.00 80.81 98 LYS A C 1
ATOM 761 O O . LYS A 1 98 ? 0.865 2.432 -19.853 1.00 80.81 98 LYS A O 1
ATOM 766 N N . SER A 1 99 ? 1.037 0.773 -18.347 1.00 84.81 99 SER A N 1
ATOM 767 C CA . SER A 1 99 ? -0.344 0.799 -17.857 1.00 84.81 99 SER A CA 1
ATOM 768 C C . SER A 1 99 ? -0.494 1.630 -16.583 1.00 84.81 99 SER A C 1
ATOM 770 O O . SER A 1 99 ? -1.608 1.814 -16.097 1.00 84.81 99 SER A O 1
ATOM 772 N N . ARG A 1 100 ? 0.616 2.121 -16.013 1.00 88.25 100 ARG A N 1
ATOM 773 C CA . ARG A 1 100 ? 0.582 2.945 -14.805 1.00 88.25 100 ARG A CA 1
ATOM 774 C C . ARG A 1 100 ? -0.038 4.298 -15.105 1.00 88.25 100 ARG A C 1
ATOM 776 O O . ARG A 1 100 ? 0.305 4.954 -16.087 1.00 88.25 100 ARG A O 1
ATOM 783 N N . ILE A 1 101 ? -0.902 4.732 -14.201 1.00 90.81 101 ILE A N 1
ATOM 784 C CA . ILE A 1 101 ? -1.501 6.061 -14.267 1.00 90.81 101 ILE A CA 1
ATOM 785 C C . ILE A 1 101 ? -0.462 7.157 -14.011 1.00 90.81 101 ILE A C 1
ATOM 787 O O . ILE A 1 101 ? 0.550 6.944 -13.335 1.00 90.81 101 ILE A O 1
ATOM 791 N N . SER A 1 102 ? -0.723 8.348 -14.550 1.00 91.81 102 SER A N 1
ATOM 792 C CA . SER A 1 102 ? 0.101 9.529 -14.296 1.00 91.81 102 SER A CA 1
ATOM 793 C C . SER A 1 102 ? -0.053 10.011 -12.849 1.00 91.81 102 SER A C 1
ATOM 795 O O . SER A 1 102 ? -1.017 9.677 -12.161 1.00 91.81 102 SER A O 1
ATOM 797 N N . ALA A 1 103 ? 0.883 10.840 -12.382 1.00 90.19 103 ALA A N 1
ATOM 798 C CA . ALA A 1 103 ? 0.787 11.446 -11.054 1.00 90.19 103 ALA A CA 1
ATOM 799 C C . ALA A 1 103 ? -0.466 12.328 -10.900 1.00 90.19 103 ALA A C 1
ATOM 801 O O . ALA A 1 103 ? -1.091 12.321 -9.847 1.00 90.19 103 ALA A O 1
ATOM 802 N N . GLN A 1 104 ? -0.862 13.043 -11.958 1.00 93.31 104 GLN A N 1
ATOM 803 C CA . GLN A 1 104 ? -2.064 13.880 -11.954 1.00 93.31 104 GLN A CA 1
ATOM 804 C C . GLN A 1 104 ? -3.342 13.042 -11.814 1.00 93.31 104 GLN A C 1
ATOM 806 O O . GLN A 1 104 ? -4.219 13.381 -11.025 1.00 93.31 104 GLN A O 1
ATOM 811 N N . GLU A 1 105 ? -3.429 11.924 -12.538 1.00 92.69 105 GLU A N 1
ATOM 812 C CA . GLU A 1 105 ? -4.558 10.996 -12.421 1.00 92.69 105 GLU A CA 1
ATOM 813 C C . GLU A 1 105 ? -4.575 10.302 -11.053 1.00 92.69 105 GLU A C 1
ATOM 815 O O . GLU A 1 105 ? -5.641 10.089 -10.480 1.00 92.69 105 GLU A O 1
ATOM 820 N N . LEU A 1 106 ? -3.400 9.992 -10.491 1.00 92.88 106 LEU A N 1
ATOM 821 C CA . LEU A 1 106 ? -3.294 9.461 -9.133 1.00 92.88 106 LEU A CA 1
ATOM 822 C C . LEU A 1 106 ? -3.870 10.440 -8.106 1.00 92.88 106 LEU A C 1
ATOM 824 O O . LEU A 1 106 ? -4.682 10.018 -7.292 1.00 92.88 106 LEU A O 1
ATOM 828 N N . LEU A 1 107 ? -3.491 11.721 -8.161 1.00 92.12 107 LEU A N 1
ATOM 829 C CA . LEU A 1 107 ? -4.020 12.742 -7.249 1.00 92.12 107 LEU A CA 1
ATOM 830 C C . LEU A 1 107 ? -5.544 12.832 -7.342 1.00 92.12 107 LEU A C 1
ATOM 832 O O . LEU A 1 107 ? -6.218 12.703 -6.329 1.00 92.12 107 LEU A O 1
ATOM 836 N N . LYS A 1 108 ? -6.090 12.899 -8.561 1.00 92.50 108 LYS A N 1
ATOM 837 C CA . LYS A 1 108 ? -7.542 12.925 -8.781 1.00 92.50 108 LYS A CA 1
ATOM 838 C C . LYS A 1 108 ? -8.257 11.720 -8.157 1.00 92.50 108 LYS A C 1
ATOM 840 O O . LYS A 1 108 ? -9.326 11.866 -7.569 1.00 92.50 108 LYS A O 1
ATOM 845 N N . ARG A 1 109 ? -7.685 10.518 -8.287 1.00 91.88 109 ARG A N 1
ATOM 846 C CA . ARG A 1 109 ? -8.255 9.306 -7.674 1.00 91.88 109 ARG A CA 1
ATOM 847 C C . ARG A 1 109 ? -8.130 9.306 -6.159 1.00 91.88 109 ARG A C 1
ATOM 849 O O . ARG A 1 109 ? -9.020 8.788 -5.497 1.00 91.88 109 ARG A O 1
ATOM 856 N N . MET A 1 110 ? -7.050 9.864 -5.617 1.00 90.38 110 MET A N 1
ATOM 857 C CA . MET A 1 110 ? -6.875 10.002 -4.172 1.00 90.38 110 MET A CA 1
ATOM 858 C C . MET A 1 110 ? -7.874 11.002 -3.585 1.00 90.38 110 MET A C 1
ATOM 860 O O . MET A 1 110 ? -8.503 10.676 -2.584 1.00 90.38 110 MET A O 1
ATOM 864 N N . ASP A 1 111 ? -8.105 12.140 -4.243 1.00 90.94 111 ASP A N 1
ATOM 865 C CA . ASP A 1 111 ? -9.121 13.114 -3.823 1.00 90.94 111 ASP A CA 1
ATOM 866 C C . ASP A 1 111 ? -10.517 12.475 -3.792 1.00 90.94 111 ASP A C 1
ATOM 868 O O . ASP A 1 111 ? -11.246 12.608 -2.816 1.00 90.94 111 ASP A O 1
ATOM 872 N N . HIS A 1 112 ? -10.861 11.686 -4.815 1.00 89.00 112 HIS A N 1
ATOM 873 C CA . HIS A 1 112 ? -12.117 10.931 -4.837 1.00 89.00 112 HIS A CA 1
ATOM 874 C C . HIS A 1 112 ? -12.169 9.814 -3.780 1.00 89.00 112 HIS A C 1
ATOM 876 O O . HIS A 1 112 ? -13.237 9.476 -3.277 1.00 89.00 112 HIS A O 1
ATOM 882 N N . ALA A 1 113 ? -11.035 9.191 -3.451 1.00 87.50 113 ALA A N 1
ATOM 883 C CA . ALA A 1 113 ? -10.996 8.143 -2.437 1.00 87.50 113 ALA A CA 1
ATOM 884 C C . ALA A 1 113 ? -11.275 8.689 -1.030 1.00 87.50 113 ALA A C 1
ATOM 886 O O . ALA A 1 113 ? -11.903 7.982 -0.242 1.00 87.50 113 ALA A O 1
ATOM 887 N N . ILE A 1 114 ? -10.817 9.917 -0.761 1.00 87.00 114 ILE A N 1
ATOM 888 C CA . ILE A 1 114 ? -10.927 10.621 0.525 1.00 87.00 114 ILE A CA 1
ATOM 889 C C . ILE A 1 114 ? -12.222 11.443 0.620 1.00 87.00 114 ILE A C 1
ATOM 891 O O . ILE A 1 114 ? -12.692 11.684 1.726 1.00 87.00 114 ILE A O 1
ATOM 895 N N . GLY A 1 115 ? -12.803 11.856 -0.512 1.00 82.56 115 GLY A N 1
ATOM 896 C CA . GLY A 1 115 ? -14.075 12.578 -0.549 1.00 82.56 115 GLY A CA 1
ATOM 897 C C . GLY A 1 115 ? -15.185 11.852 0.217 1.00 82.56 115 GLY A C 1
ATOM 898 O O . GLY A 1 115 ? -15.271 10.618 0.176 1.00 82.56 115 GLY A O 1
ATOM 899 N N . GLU A 1 116 ? -15.999 12.635 0.928 1.00 58.09 116 GLU A N 1
ATOM 900 C CA . GLU A 1 116 ? -17.049 12.142 1.819 1.00 58.09 116 GLU A CA 1
ATOM 901 C C . GLU A 1 116 ? -18.037 11.216 1.084 1.00 58.09 116 GLU A C 1
ATOM 903 O O . GLU A 1 116 ? -18.335 11.439 -0.097 1.00 58.09 116 GLU A O 1
ATOM 908 N N . PRO A 1 117 ? -18.552 10.158 1.743 1.00 55.56 117 PRO A N 1
ATOM 909 C CA . PRO A 1 117 ? -19.808 9.559 1.306 1.00 55.56 117 PRO A CA 1
ATOM 910 C C . PRO A 1 117 ? -20.884 10.654 1.299 1.00 55.56 117 PRO A C 1
ATOM 912 O O . PRO A 1 117 ? -20.882 11.516 2.171 1.00 55.56 117 PRO A O 1
ATOM 915 N N . GLU A 1 118 ? -21.782 10.654 0.311 1.00 50.81 118 GLU A N 1
ATOM 916 C CA . GLU A 1 118 ? -22.956 11.529 0.367 1.00 50.81 118 GLU A CA 1
ATOM 917 C C . GLU A 1 118 ? -23.661 11.321 1.720 1.00 50.81 118 GLU A C 1
ATOM 919 O O . GLU A 1 118 ? -23.945 10.191 2.108 1.00 50.81 118 GLU A O 1
ATOM 924 N N . HIS A 1 119 ? -23.831 12.431 2.437 1.00 47.72 119 HIS A N 1
ATOM 925 C CA . HIS A 1 119 ? -24.378 12.595 3.783 1.00 47.72 119 HIS A CA 1
ATOM 926 C C . HIS A 1 119 ? -25.683 11.787 3.970 1.00 47.72 119 HIS A C 1
ATOM 928 O O . HIS A 1 119 ? -26.745 12.234 3.542 1.00 47.72 119 HIS A O 1
ATOM 934 N N . ASP A 1 120 ? -25.612 10.625 4.625 1.00 45.75 120 ASP A N 1
ATOM 935 C CA . ASP A 1 120 ? -26.750 9.935 5.267 1.00 45.75 120 ASP A CA 1
ATOM 936 C C . ASP A 1 120 ? -26.574 10.079 6.800 1.00 45.75 120 ASP A C 1
ATOM 938 O O . ASP A 1 120 ? -26.591 9.125 7.577 1.00 45.75 120 ASP A O 1
ATOM 942 N N . ASP A 1 121 ? -26.307 11.308 7.246 1.00 46.75 121 ASP A N 1
ATOM 943 C CA . ASP A 1 121 ? -25.833 11.650 8.597 1.00 46.75 121 ASP A CA 1
ATOM 944 C C . ASP A 1 121 ? -26.935 11.812 9.659 1.00 46.75 121 ASP A C 1
ATOM 946 O O . ASP A 1 121 ? -26.791 12.578 10.609 1.00 46.75 121 ASP A O 1
ATOM 950 N N . ASP A 1 122 ? -28.034 11.067 9.554 1.00 53.31 122 ASP A N 1
ATOM 951 C CA . ASP A 1 122 ? -29.091 11.105 10.582 1.00 53.31 122 ASP A CA 1
ATOM 952 C C . ASP A 1 122 ? -28.904 10.035 11.678 1.00 53.31 122 ASP A C 1
ATOM 954 O O . ASP A 1 122 ? -29.466 10.137 12.764 1.00 53.31 122 ASP A O 1
ATOM 958 N N . VAL A 1 123 ? -28.089 8.999 11.437 1.00 56.47 123 VAL A N 1
ATOM 959 C CA . VAL A 1 123 ? -28.043 7.815 12.325 1.00 56.47 123 VAL A CA 1
ATOM 960 C C . VAL A 1 123 ? -26.821 7.794 13.253 1.00 56.47 123 VAL A C 1
ATOM 962 O O . VAL A 1 123 ? -26.877 7.213 14.335 1.00 56.47 123 VAL A O 1
ATOM 965 N N . THR A 1 124 ? -25.710 8.429 12.876 1.00 55.38 124 THR A N 1
ATOM 966 C CA . THR A 1 124 ? -24.420 8.247 13.568 1.00 55.38 124 THR A CA 1
ATOM 967 C C . THR A 1 124 ? -24.217 9.161 14.776 1.00 55.38 124 THR A C 1
ATOM 969 O O . THR A 1 124 ? -23.542 8.752 15.716 1.00 55.38 124 THR A O 1
ATOM 972 N N . LEU A 1 125 ? -24.811 10.360 14.801 1.00 57.06 125 LEU A N 1
ATOM 973 C CA . LEU A 1 125 ? -24.594 11.336 15.882 1.00 57.06 125 LEU A CA 1
ATOM 974 C C . LEU A 1 125 ? -25.134 10.857 17.240 1.00 57.06 125 LEU A C 1
ATOM 976 O O . LEU A 1 125 ? -24.461 11.024 18.250 1.00 57.06 125 LEU A O 1
ATOM 980 N N . GLY A 1 126 ? -26.281 10.170 17.266 1.00 58.62 126 GLY A N 1
ATOM 981 C CA . GLY A 1 126 ? -26.859 9.659 18.517 1.00 58.62 126 GLY A CA 1
ATOM 982 C C . GLY A 1 126 ? -26.044 8.539 19.176 1.00 58.62 126 GLY A C 1
ATOM 983 O O . GLY A 1 126 ? -26.067 8.400 20.394 1.00 58.62 126 GLY A O 1
ATOM 984 N N . ALA A 1 127 ? -25.291 7.762 18.392 1.00 64.38 127 ALA A N 1
ATOM 985 C CA . ALA A 1 127 ? -24.482 6.659 18.913 1.00 64.38 127 ALA A CA 1
ATOM 986 C C . ALA A 1 127 ? -23.174 7.135 19.571 1.00 64.38 127 ALA A C 1
ATOM 988 O O . ALA A 1 127 ? -22.650 6.457 20.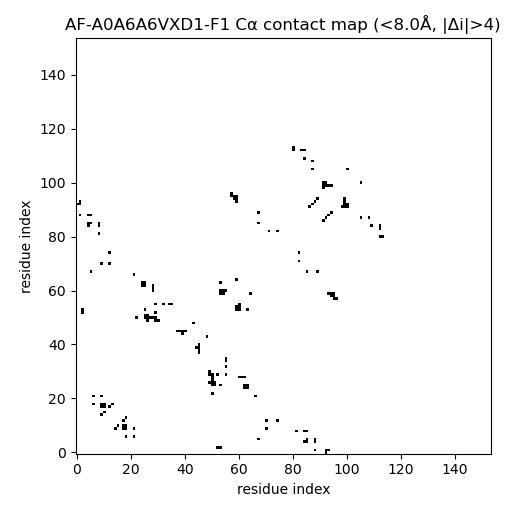454 1.00 64.38 127 ALA A O 1
ATOM 989 N N . TYR A 1 128 ? -22.638 8.285 19.144 1.00 70.06 128 TYR A N 1
ATOM 990 C CA . TYR A 1 128 ? -21.448 8.874 19.762 1.00 70.06 128 TYR A CA 1
ATOM 991 C C . TYR A 1 128 ? -21.771 9.515 21.113 1.00 70.06 128 TYR A C 1
ATOM 993 O O . TYR A 1 128 ? -21.034 9.265 22.063 1.00 70.06 128 TYR A O 1
ATOM 1001 N N . ASP A 1 129 ? -22.897 10.226 21.223 1.00 72.75 129 ASP A N 1
ATOM 1002 C CA . ASP A 1 129 ? -23.360 10.798 22.497 1.00 72.75 129 ASP A CA 1
ATOM 1003 C C . ASP A 1 129 ? -23.625 9.700 23.550 1.00 72.75 129 ASP A C 1
ATOM 1005 O O . ASP A 1 129 ? -23.285 9.854 24.723 1.00 72.75 129 ASP A O 1
ATOM 1009 N N . GLU A 1 130 ? -24.179 8.551 23.139 1.00 77.81 130 GLU A N 1
ATOM 1010 C CA . GLU A 1 130 ? -24.418 7.407 24.034 1.00 77.81 130 GLU A CA 1
ATOM 1011 C C . GLU A 1 130 ? -23.106 6.745 24.498 1.00 77.81 130 GLU A C 1
ATOM 1013 O O . GLU A 1 130 ? -22.959 6.402 25.671 1.00 77.81 130 GLU A O 1
ATOM 1018 N N . LEU A 1 131 ? -22.118 6.606 23.606 1.00 78.25 131 LEU A N 1
ATOM 1019 C CA . LEU A 1 131 ? -20.797 6.077 23.963 1.00 78.25 131 LEU A CA 1
ATOM 1020 C C . LEU A 1 131 ? -20.010 7.023 24.877 1.00 78.25 131 LEU A C 1
ATOM 1022 O O . LEU A 1 131 ? -19.303 6.546 25.764 1.00 78.25 131 LEU A O 1
ATOM 1026 N N . GLU A 1 132 ? -20.111 8.335 24.668 1.00 79.62 132 GLU A N 1
ATOM 1027 C CA . GLU A 1 132 ? -19.437 9.332 25.502 1.00 79.62 132 GLU A CA 1
ATOM 1028 C C . GLU A 1 132 ? -20.016 9.329 26.925 1.00 79.62 132 GLU A C 1
ATOM 1030 O O . GLU A 1 132 ? -19.251 9.237 27.884 1.00 79.62 132 GLU A O 1
ATOM 1035 N N . SER A 1 133 ? -21.346 9.247 27.063 1.00 79.75 133 SER A N 1
ATOM 1036 C CA . SER A 1 133 ? -22.015 9.081 28.365 1.00 79.75 133 SER A CA 1
ATOM 1037 C C . SER A 1 133 ? -21.540 7.829 29.114 1.00 79.75 133 SER A C 1
ATOM 1039 O O . SER A 1 133 ? -21.232 7.898 30.301 1.00 79.75 133 SER A O 1
ATOM 1041 N N . LEU A 1 134 ? -21.426 6.685 28.427 1.00 77.75 134 LEU A N 1
ATOM 1042 C CA . LEU A 1 134 ? -20.977 5.430 29.047 1.00 77.75 134 LEU A CA 1
ATOM 1043 C C . LEU A 1 134 ? -19.503 5.469 29.485 1.00 77.75 134 LEU A C 1
ATOM 1045 O O . LEU A 1 134 ? -19.132 4.836 30.470 1.00 77.75 134 LEU A O 1
ATOM 1049 N N . LEU A 1 135 ? -18.649 6.199 28.763 1.00 75.12 135 LEU A N 1
ATOM 1050 C CA . LEU A 1 135 ? -17.226 6.334 29.099 1.00 75.12 135 LEU A CA 1
ATOM 1051 C C . LEU A 1 135 ? -16.971 7.326 30.243 1.00 75.12 135 LEU A C 1
ATOM 1053 O O . LEU A 1 135 ? -15.944 7.218 30.922 1.00 75.12 135 LEU A O 1
ATOM 1057 N N . GLU A 1 136 ? -17.871 8.287 30.454 1.00 78.25 136 GLU A N 1
ATOM 1058 C CA . GLU A 1 136 ? -17.813 9.230 31.576 1.00 78.25 136 GLU A CA 1
ATOM 1059 C C . GLU A 1 136 ? -18.321 8.609 32.887 1.00 78.25 136 GLU A C 1
ATOM 1061 O O . GLU A 1 136 ? -17.754 8.879 33.950 1.00 78.25 136 GLU A O 1
ATOM 1066 N N . GLU A 1 137 ? -19.322 7.727 32.822 1.00 67.56 137 GLU A N 1
ATOM 1067 C CA . GLU A 1 137 ? -19.862 7.022 33.994 1.00 67.56 137 GLU A CA 1
ATOM 1068 C C . GLU A 1 137 ? -18.797 6.144 34.685 1.00 67.56 137 GLU A C 1
ATOM 1070 O O . GLU A 1 137 ? -18.616 6.244 35.904 1.00 67.56 137 GLU A O 1
ATOM 1075 N N . ASP A 1 138 ? -17.991 5.404 33.913 1.00 57.75 138 ASP A N 1
ATOM 1076 C CA . ASP A 1 138 ? -16.929 4.517 34.425 1.00 57.75 138 ASP A CA 1
ATOM 1077 C C . ASP A 1 138 ? -15.764 5.262 35.116 1.00 57.75 138 ASP A C 1
ATOM 1079 O O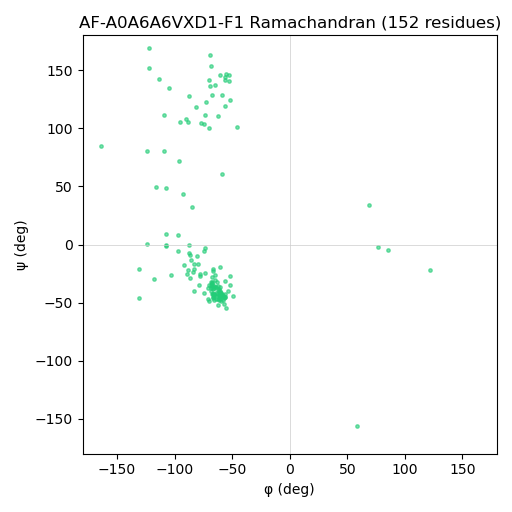 . ASP A 1 138 ? -15.043 4.685 35.936 1.00 57.75 138 ASP A O 1
ATOM 1083 N N . GLN A 1 139 ? -15.549 6.549 34.816 1.00 56.94 139 GLN A N 1
ATOM 1084 C CA . GLN A 1 139 ? -14.489 7.340 35.462 1.00 56.94 139 GLN A CA 1
ATOM 1085 C C . GLN A 1 139 ? -14.913 7.914 36.818 1.00 56.94 139 GLN A C 1
ATOM 1087 O O . GLN A 1 139 ? -14.049 8.298 37.610 1.00 56.94 139 GLN A O 1
ATOM 1092 N N . SER A 1 140 ? -16.215 7.950 37.110 1.00 56.75 140 SER A N 1
ATOM 1093 C CA . SER A 1 140 ? -16.735 8.482 38.373 1.00 56.75 140 SER A CA 1
ATOM 1094 C C . SER A 1 140 ? -16.728 7.463 39.521 1.00 56.75 140 SER A C 1
ATOM 1096 O O . SER A 1 140 ? -16.643 7.860 40.680 1.00 56.75 140 SER A O 1
ATOM 1098 N N . GLU A 1 141 ? -16.734 6.158 39.225 1.00 55.28 141 GLU A N 1
ATOM 1099 C CA . GLU A 1 141 ? -16.744 5.102 40.252 1.00 55.28 141 GLU A CA 1
ATOM 1100 C C . GLU A 1 141 ? -15.344 4.681 40.739 1.00 55.28 141 GLU A C 1
ATOM 1102 O O . GLU A 1 141 ? -15.226 3.941 41.714 1.00 55.28 141 GLU A O 1
ATOM 1107 N N . ASN A 1 142 ? -14.267 5.173 40.113 1.00 50.41 142 ASN A N 1
ATOM 1108 C CA . ASN A 1 142 ? -12.897 4.728 40.401 1.00 50.41 142 ASN A CA 1
ATOM 1109 C C . ASN A 1 142 ? -12.036 5.752 41.174 1.00 50.41 142 ASN A C 1
ATOM 1111 O O . ASN A 1 142 ? -10.830 5.544 41.314 1.00 50.41 142 ASN A O 1
ATOM 1115 N N . SER A 1 143 ? -12.613 6.856 41.678 1.00 46.81 143 SER A N 1
ATOM 1116 C CA . SER A 1 143 ? -11.854 7.866 42.444 1.00 46.81 143 SER A CA 1
ATOM 1117 C C . SER A 1 143 ? -11.735 7.589 43.946 1.00 46.81 143 SER A C 1
ATOM 1119 O O . SER A 1 143 ? -10.958 8.267 44.614 1.00 46.81 143 SER A O 1
ATOM 1121 N N . ASP A 1 144 ? -12.447 6.593 44.479 1.00 52.53 144 ASP A N 1
ATOM 1122 C CA . ASP A 1 144 ? -12.572 6.378 45.926 1.00 52.53 144 ASP A CA 1
ATOM 1123 C C . ASP A 1 144 ? -11.955 5.050 46.398 1.00 52.53 144 ASP A C 1
ATOM 1125 O O . ASP A 1 144 ? -12.587 4.322 47.146 1.00 52.53 144 ASP A O 1
ATOM 1129 N N . THR A 1 145 ? -10.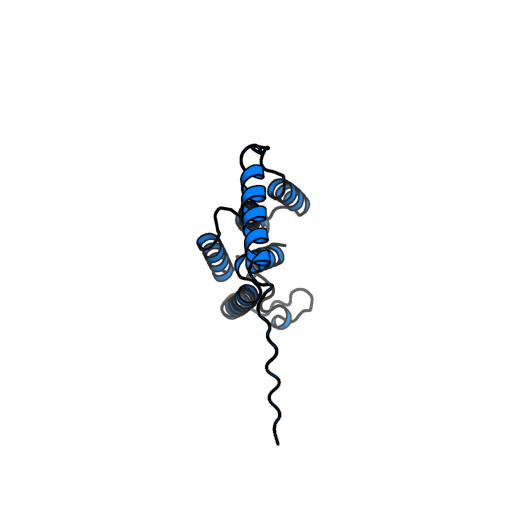710 4.726 46.021 1.00 52.34 145 THR A N 1
ATOM 1130 C CA . THR A 1 145 ? -9.826 3.864 46.845 1.00 52.34 145 THR A CA 1
ATOM 1131 C C . THR A 1 145 ? -8.359 3.964 46.403 1.00 52.34 145 THR A C 1
ATOM 1133 O O . THR A 1 145 ? -7.860 3.101 45.688 1.00 52.34 145 THR A O 1
ATOM 1136 N N . GLU A 1 146 ? -7.621 4.958 46.894 1.00 47.50 146 GLU A N 1
ATOM 1137 C CA . GLU A 1 146 ? -6.182 4.786 47.153 1.00 47.50 146 GLU A CA 1
ATOM 1138 C C . GLU A 1 146 ? -5.900 5.120 48.624 1.00 47.50 146 GLU A C 1
ATOM 1140 O O . GLU A 1 146 ? -5.478 6.216 48.989 1.00 47.50 146 GLU A O 1
ATOM 1145 N N . GLU A 1 147 ? -6.177 4.151 49.500 1.00 44.62 147 GLU A N 1
ATOM 1146 C CA . GLU A 1 147 ? -5.681 4.155 50.874 1.00 44.62 147 GLU A CA 1
ATOM 1147 C C . GLU A 1 147 ? -4.201 3.739 50.844 1.00 44.62 147 GLU A C 1
ATOM 1149 O O . GLU A 1 147 ? -3.842 2.585 50.603 1.00 44.62 147 GLU A O 1
ATOM 1154 N N . PHE A 1 148 ? -3.323 4.725 51.014 1.00 41.25 148 PHE A N 1
ATOM 1155 C CA . PHE A 1 148 ? -1.873 4.569 50.998 1.00 41.25 148 PHE A CA 1
ATOM 1156 C C . PHE A 1 148 ? -1.420 3.799 52.254 1.00 41.25 148 PHE A C 1
ATOM 1158 O O . PHE A 1 148 ? -1.303 4.371 53.338 1.00 41.25 148 PHE A O 1
ATOM 1165 N N . ILE A 1 149 ? -1.156 2.495 52.131 1.00 43.41 149 ILE A N 1
ATOM 1166 C CA . ILE A 1 149 ? -0.506 1.722 53.200 1.00 43.41 149 ILE A CA 1
ATOM 1167 C C . ILE A 1 149 ? 0.981 2.097 53.221 1.00 43.41 149 ILE A C 1
ATOM 1169 O O . ILE A 1 149 ? 1.767 1.655 52.383 1.00 43.41 149 ILE A O 1
ATOM 1173 N N . VAL A 1 150 ? 1.372 2.911 54.202 1.00 42.22 150 VAL A N 1
ATOM 1174 C CA . VAL A 1 150 ? 2.775 3.13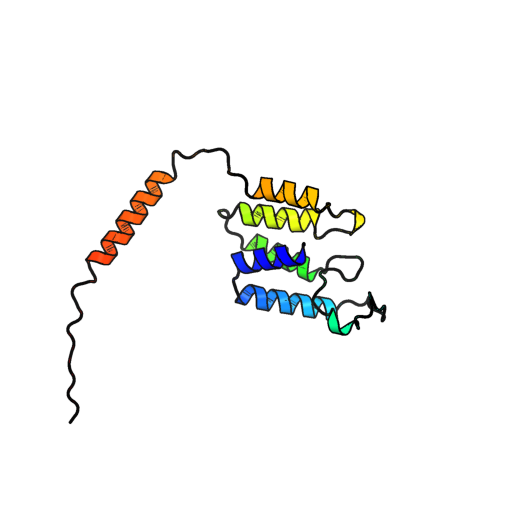1 54.570 1.00 42.22 150 VAL A CA 1
ATOM 1175 C C . VAL A 1 150 ? 3.268 1.878 55.296 1.00 42.22 150 VAL A C 1
ATOM 1177 O O . VAL A 1 150 ? 2.818 1.579 56.399 1.00 42.22 150 VAL A O 1
ATOM 1180 N N . ILE A 1 151 ? 4.173 1.125 54.668 1.00 41.91 151 ILE A N 1
ATOM 1181 C CA . ILE A 1 151 ? 4.916 0.047 55.328 1.00 41.91 151 ILE A CA 1
ATOM 1182 C C . ILE A 1 151 ? 6.251 0.638 55.781 1.00 41.91 151 ILE A C 1
ATOM 1184 O O . ILE A 1 151 ? 7.136 0.868 54.956 1.00 41.91 151 ILE A O 1
ATOM 1188 N N . ASP A 1 152 ? 6.381 0.886 57.084 1.00 46.78 152 ASP A N 1
ATOM 1189 C CA . ASP A 1 152 ? 7.675 1.118 57.724 1.00 46.78 152 ASP A CA 1
ATOM 1190 C C . ASP A 1 152 ? 8.486 -0.186 57.701 1.00 46.78 152 ASP A C 1
ATOM 1192 O O . ASP A 1 152 ? 8.000 -1.247 58.102 1.00 46.78 152 ASP A O 1
ATOM 1196 N N . ILE A 1 153 ? 9.724 -0.105 57.214 1.00 44.31 153 ILE A N 1
ATOM 1197 C CA . ILE A 1 153 ? 10.710 -1.185 57.290 1.00 44.31 153 ILE A CA 1
ATOM 1198 C C . ILE A 1 153 ? 1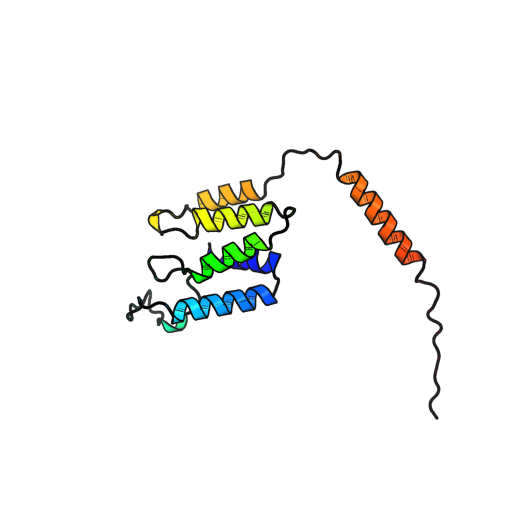1.776 -0.736 58.295 1.00 44.31 153 ILE A C 1
ATOM 1200 O O . ILE A 1 153 ? 12.509 0.215 58.022 1.00 44.31 153 ILE A O 1
ATOM 1204 N N . GLU A 1 154 ? 11.815 -1.413 59.446 1.00 56.06 154 GLU A N 1
ATOM 1205 C CA . GLU A 1 154 ? 12.930 -1.399 60.412 1.00 56.06 154 GLU A CA 1
ATOM 1206 C C . GLU A 1 154 ? 14.185 -2.088 59.854 1.00 56.06 154 GLU A C 1
ATOM 1208 O O . GLU A 1 154 ? 14.049 -3.138 59.179 1.00 56.06 154 GLU A O 1
#

Solvent-accessible surface area (backbone atoms only — not comparable to full-atom values): 9527 Å² total; per-residue (Å²): 108,43,70,57,53,53,48,51,52,34,33,75,76,47,33,75,64,34,44,56,50,51,52,51,51,37,37,51,51,52,73,71,51,90,80,73,72,93,73,66,66,88,86,44,56,70,82,79,50,66,39,75,58,65,46,83,83,71,48,66,41,67,65,58,54,53,48,52,53,49,51,59,75,68,56,62,88,84,49,58,46,61,51,43,50,51,48,50,31,55,74,30,46,61,46,47,81,90,67,37,63,53,73,70,57,47,49,56,52,48,54,60,41,69,47,75,75,84,85,77,76,82,68,60,65,66,56,52,58,53,51,50,54,58,60,54,56,64,63,68,76,68,76,84,77,83,82,81,81,83,79,86,80,134

Radius of gyration: 24.04 Å; Cα contacts (8 Å, |Δi|>4): 97; chains: 1; bounding box: 55×29×80 Å

Foldseek 3Di:
DLVVLLLVLQCVQPNPVSNVVLLVLLLVLQVPDPPDDFDDDPPDGPVVCRSVDLDPVFAGRPSSVVSLVVSVVRDDPPCQLSVQSSVCSVQAVRDGPVRHDDPVVSVVSNCVSPDDDPDPPPPPPVVVVVVVVVVVVVVVVPPPDDPPDDDDDD

pLDDT: mean 73.97, std 17.89, range [41.25, 94.94]

Secondary structure (DSSP, 8-state):
-HHHHHHHHHHHHHHHHHHHHHHHHHHHHHHT-TT-----BTTB-GGGSTTT-SBSSSSB-HHHHHHHHHHHHH--TT-HHHHHHHHHIIIIISS-TTTPPPHHHHHHHHHHHHSPPP--TTSSHHHHHHHHHHHHHHHHTTSS----------